Protein AF-A0A520HKI5-F1 (afdb_monomer_lite)

pLDDT: mean 87.63, std 11.88, range [47.97, 98.62]

Radius of gyration: 15.81 Å; chains: 1; bounding box: 39×39×45 Å

Sequence (163 aa):
MAEPRGIGDHGAIGNLETIALVDTKGSVDYLCWPCLDSPSVFAGLLDTDKGGEFSITPDMPGGRIVQMYLPDTNILLTRWMSDAASIDLVDLMPVDVDGGDVSSRLIRRLTCTRGEATLRIRCAPRFDYGRQGYAASAETRDGVSRGQFDHGAGLGLTLYADG

Secondary structure (DSSP, 8-state):
-PPPPPGGGEEEEE-SS-EEEEETTSEEEEEESSSTTSPEEEETTT-TTTS-EEEEEE--TT-EEEEEEPTTSS-EEEEEE-SS-EEEEEEE-PPP-S--------EEEEEEEES---EEEEEE--TTTTTS--EEEEEEETTEEEEEEE-TT-EEEEEE---

Structure (mmCIF, N/CA/C/O backbone):
data_AF-A0A520HKI5-F1
#
_entry.id   AF-A0A520HKI5-F1
#
loop_
_atom_site.group_PDB
_atom_site.id
_atom_site.type_symbol
_atom_site.label_atom_id
_atom_site.label_alt_id
_atom_site.label_comp_id
_atom_site.label_asym_id
_atom_site.label_entity_id
_atom_site.label_seq_id
_atom_site.pdbx_PDB_ins_code
_atom_site.Cartn_x
_atom_site.Cartn_y
_atom_site.Cartn_z
_atom_site.occupancy
_atom_site.B_iso_or_equiv
_atom_site.auth_seq_id
_atom_site.auth_comp_id
_atom_site.auth_asym_id
_atom_site.auth_atom_id
_atom_site.pdbx_PDB_model_num
ATOM 1 N N . MET A 1 1 ? 11.565 -9.148 15.456 1.00 47.97 1 MET A N 1
ATOM 2 C CA . MET A 1 1 ? 11.107 -9.648 14.145 1.00 47.97 1 MET A CA 1
ATOM 3 C C . MET A 1 1 ? 9.656 -9.260 13.991 1.00 47.97 1 MET A C 1
ATOM 5 O O . MET A 1 1 ? 8.913 -9.427 14.952 1.00 47.97 1 MET A O 1
ATOM 9 N N . ALA A 1 2 ? 9.281 -8.694 12.847 1.00 60.00 2 ALA A N 1
ATOM 10 C CA . ALA A 1 2 ? 7.874 -8.519 12.513 1.00 60.00 2 ALA A CA 1
ATOM 11 C C . ALA A 1 2 ? 7.232 -9.899 12.289 1.00 60.00 2 ALA A C 1
ATOM 13 O O . ALA A 1 2 ? 7.898 -10.822 11.820 1.00 60.00 2 ALA A O 1
ATOM 14 N N . GLU A 1 3 ? 5.976 -10.065 12.697 1.00 67.19 3 GLU A N 1
ATOM 15 C CA . GLU A 1 3 ? 5.267 -11.329 12.500 1.00 67.19 3 GLU A CA 1
ATOM 16 C C . GLU A 1 3 ? 4.913 -11.520 11.017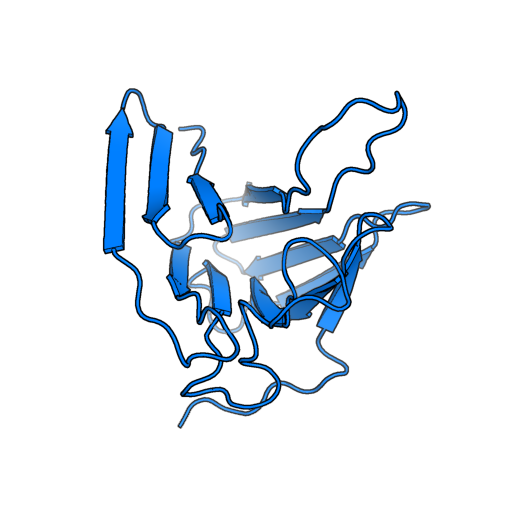 1.00 67.19 3 GLU A C 1
ATOM 18 O O . GLU A 1 3 ? 4.463 -10.558 10.383 1.00 67.19 3 GLU A O 1
ATOM 23 N N . PRO A 1 4 ? 5.085 -12.737 10.465 1.00 67.69 4 PRO A N 1
ATOM 24 C CA . PRO A 1 4 ? 4.687 -13.028 9.097 1.00 67.69 4 PRO A CA 1
ATOM 25 C C . PRO A 1 4 ? 3.174 -12.857 8.938 1.00 67.69 4 PRO A C 1
ATOM 27 O O . PRO A 1 4 ? 2.392 -13.360 9.746 1.00 67.69 4 PRO A O 1
ATOM 30 N N . ARG A 1 5 ? 2.767 -12.148 7.885 1.00 82.06 5 ARG A N 1
ATOM 31 C CA . ARG A 1 5 ? 1.361 -11.926 7.532 1.00 82.06 5 ARG A CA 1
ATOM 32 C C . ARG A 1 5 ? 0.852 -13.125 6.738 1.00 82.06 5 ARG A C 1
ATOM 34 O O . ARG A 1 5 ? 1.512 -13.570 5.799 1.00 82.06 5 ARG A O 1
ATOM 41 N N . GLY A 1 6 ? -0.301 -13.672 7.114 1.00 88.12 6 GLY A N 1
ATOM 42 C CA . GLY A 1 6 ? -0.889 -14.788 6.385 1.00 88.12 6 GLY A CA 1
ATOM 43 C C . GLY A 1 6 ? -1.367 -14.329 5.012 1.00 88.12 6 GLY A C 1
ATOM 44 O O . GLY A 1 6 ? -1.970 -13.268 4.886 1.00 88.12 6 GLY A O 1
ATOM 45 N N . ILE A 1 7 ? -1.169 -15.137 3.968 1.00 91.88 7 ILE A N 1
ATOM 46 C CA . ILE A 1 7 ? -1.681 -14.793 2.629 1.00 91.88 7 ILE A CA 1
ATOM 47 C C . ILE A 1 7 ? -3.207 -14.586 2.623 1.00 91.88 7 ILE A C 1
ATOM 49 O O . ILE A 1 7 ? -3.713 -13.767 1.867 1.00 91.88 7 ILE A O 1
ATOM 53 N N . GLY A 1 8 ? -3.934 -15.269 3.516 1.00 93.19 8 GLY A N 1
ATOM 54 C CA . GLY A 1 8 ? -5.381 -15.108 3.688 1.00 93.19 8 GLY A CA 1
ATOM 55 C C . GLY A 1 8 ? -5.819 -13.754 4.256 1.00 93.19 8 GLY A C 1
ATOM 56 O O . GLY A 1 8 ? -7.003 -13.443 4.194 1.00 93.19 8 GLY A O 1
ATOM 57 N N . ASP A 1 9 ? -4.885 -12.947 4.764 1.00 93.50 9 ASP A N 1
ATOM 58 C CA . ASP A 1 9 ? -5.148 -11.599 5.278 1.00 93.50 9 ASP A CA 1
ATOM 59 C C . ASP A 1 9 ? -5.007 -10.512 4.198 1.00 93.50 9 ASP A C 1
ATOM 61 O O . ASP A 1 9 ? -4.970 -9.329 4.539 1.00 93.50 9 ASP A O 1
ATOM 65 N N . HIS A 1 10 ? -4.870 -10.891 2.921 1.00 97.38 10 HIS A N 1
ATOM 66 C CA . HIS A 1 10 ? -4.633 -9.956 1.824 1.00 97.38 10 HIS A CA 1
ATOM 67 C C . HIS A 1 10 ? -5.809 -9.890 0.851 1.00 97.38 10 HIS A C 1
ATOM 69 O O . HIS A 1 10 ? -6.323 -10.912 0.392 1.00 97.38 10 HIS A O 1
ATOM 75 N N . GLY A 1 11 ? -6.157 -8.670 0.453 1.00 97.81 11 GLY A N 1
ATOM 76 C CA . GLY A 1 11 ? -6.915 -8.399 -0.760 1.00 97.81 11 GLY A CA 1
ATOM 77 C C . GLY A 1 11 ? -5.970 -8.131 -1.931 1.00 97.81 11 GLY A C 1
ATOM 78 O O . GLY A 1 11 ? -4.938 -7.485 -1.775 1.00 97.81 11 GLY A O 1
ATOM 79 N N . ALA A 1 12 ? -6.328 -8.611 -3.116 1.00 97.62 12 ALA A N 1
ATOM 80 C CA . ALA A 1 12 ? -5.638 -8.315 -4.365 1.00 97.62 12 ALA A CA 1
ATOM 81 C C . ALA A 1 12 ? -6.350 -7.209 -5.166 1.00 97.62 12 ALA A C 1
ATOM 83 O O . ALA A 1 12 ? -7.560 -7.291 -5.411 1.00 97.62 12 ALA A O 1
ATOM 84 N N . ILE A 1 13 ? -5.599 -6.206 -5.615 1.00 97.38 13 ILE A N 1
ATOM 85 C CA . ILE A 1 13 ? -6.079 -5.148 -6.517 1.00 97.38 13 ILE A CA 1
ATOM 86 C C . ILE A 1 13 ? -5.176 -5.053 -7.747 1.00 97.38 13 ILE A C 1
ATOM 88 O O . ILE A 1 13 ? -3.975 -5.277 -7.633 1.00 97.38 13 ILE A O 1
ATOM 92 N N . GLY A 1 14 ? -5.727 -4.727 -8.912 1.00 94.44 14 GLY A N 1
ATOM 93 C CA . GLY A 1 14 ? -4.981 -4.673 -10.168 1.00 94.44 14 GLY A CA 1
ATOM 94 C C . GLY A 1 14 ? -5.666 -3.827 -11.235 1.00 94.44 14 GLY A C 1
ATOM 95 O O . GLY A 1 14 ? -6.860 -3.552 -11.156 1.00 94.44 14 GLY A O 1
ATOM 96 N N . ASN A 1 15 ? -4.904 -3.430 -12.251 1.00 91.69 15 ASN A N 1
A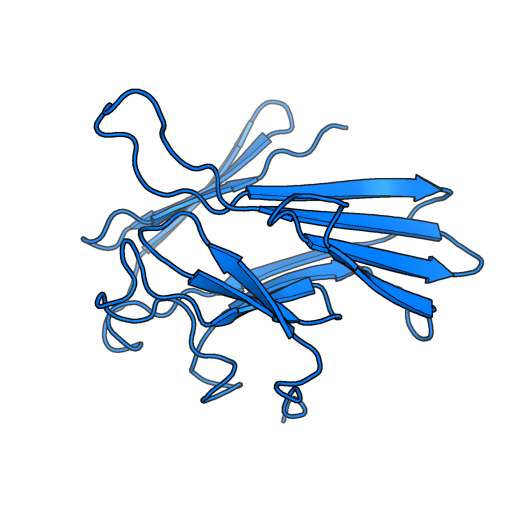TOM 97 C CA . ASN A 1 15 ? -5.368 -2.608 -13.377 1.00 91.69 15 ASN A CA 1
ATOM 98 C C . ASN A 1 15 ? -5.139 -3.266 -14.744 1.00 91.69 15 ASN A C 1
ATOM 100 O O . ASN A 1 15 ? -4.980 -2.569 -15.739 1.00 91.69 15 ASN A O 1
ATOM 104 N N . LEU A 1 16 ? -5.107 -4.600 -14.791 1.00 90.56 16 LEU A N 1
ATOM 105 C CA . LEU A 1 16 ? -4.768 -5.412 -15.973 1.00 90.56 16 LEU A CA 1
ATOM 106 C C . LEU A 1 16 ? -3.285 -5.377 -16.384 1.00 90.56 16 LEU A C 1
ATOM 108 O O . LEU A 1 16 ? -2.860 -6.267 -17.115 1.00 90.56 16 LEU A O 1
ATOM 112 N N . GLU A 1 17 ? -2.492 -4.428 -15.881 1.00 90.06 17 GLU A N 1
ATOM 113 C CA . GLU A 1 17 ? -1.042 -4.366 -16.116 1.00 90.06 17 GLU A CA 1
ATOM 114 C C . GLU A 1 17 ? -0.246 -4.972 -14.958 1.00 90.06 17 GLU A C 1
ATOM 116 O O . GLU A 1 17 ? 0.707 -5.719 -15.181 1.00 90.06 17 GLU A O 1
ATOM 121 N N . THR A 1 18 ? -0.642 -4.678 -13.716 1.00 92.56 18 THR A N 1
ATOM 122 C CA . THR A 1 18 ? -0.005 -5.192 -12.497 1.00 92.56 18 THR A CA 1
ATOM 123 C C . THR A 1 18 ? -1.023 -5.551 -11.410 1.00 92.56 18 THR A C 1
ATOM 125 O O . THR A 1 18 ? -2.234 -5.374 -11.574 1.00 92.56 18 THR A O 1
ATOM 128 N N . ILE A 1 19 ? -0.520 -6.093 -10.297 1.00 95.25 19 ILE A N 1
ATOM 129 C CA . ILE A 1 19 ? -1.282 -6.485 -9.115 1.00 95.25 19 ILE A CA 1
ATOM 130 C C . ILE A 1 19 ? -0.543 -6.071 -7.835 1.00 95.25 19 ILE A C 1
ATOM 132 O O . ILE A 1 19 ? 0.666 -6.274 -7.702 1.00 95.25 19 ILE A O 1
ATOM 136 N N . ALA A 1 20 ? -1.280 -5.515 -6.879 1.00 96.75 20 ALA A N 1
ATOM 137 C CA . ALA A 1 20 ? -0.835 -5.303 -5.508 1.00 96.75 20 ALA A CA 1
ATOM 138 C C . ALA A 1 20 ? -1.583 -6.240 -4.558 1.00 96.75 20 ALA A C 1
ATOM 140 O O . ALA A 1 20 ? -2.785 -6.467 -4.718 1.00 96.75 20 ALA A O 1
ATOM 141 N N . LEU A 1 21 ? -0.882 -6.723 -3.533 1.00 97.56 21 LEU A N 1
ATOM 142 C CA . LEU A 1 21 ? -1.500 -7.369 -2.376 1.00 97.56 21 LEU A CA 1
ATOM 143 C C . LEU A 1 21 ? -1.532 -6.389 -1.210 1.00 97.56 21 LEU A C 1
ATOM 145 O O . LEU A 1 21 ? -0.523 -5.750 -0.917 1.00 97.56 21 LEU A O 1
ATOM 149 N N . VAL A 1 22 ? -2.694 -6.275 -0.570 1.00 98.06 22 VAL A N 1
ATOM 150 C CA . VAL A 1 22 ? -2.961 -5.336 0.519 1.00 98.06 22 VAL A CA 1
ATOM 151 C C . VAL A 1 22 ? -3.429 -6.095 1.752 1.00 98.06 22 VAL A C 1
ATOM 153 O O . VAL A 1 22 ? -4.507 -6.692 1.740 1.00 98.06 22 VAL A O 1
ATOM 156 N N . ASP A 1 23 ? -2.648 -6.051 2.825 1.00 96.44 23 ASP A N 1
ATOM 157 C CA . ASP A 1 23 ? -2.993 -6.707 4.082 1.00 96.44 23 ASP A CA 1
ATOM 158 C C . ASP A 1 23 ? -4.095 -5.958 4.863 1.00 96.44 23 ASP A C 1
ATOM 160 O O . ASP A 1 23 ? -4.368 -4.769 4.663 1.00 96.44 23 ASP A O 1
ATOM 164 N N . THR A 1 24 ? -4.716 -6.642 5.823 1.00 95.44 24 THR A N 1
ATOM 165 C CA . THR A 1 24 ? -5.719 -6.053 6.734 1.00 95.44 24 THR A CA 1
ATOM 166 C C . THR A 1 24 ? -5.177 -4.954 7.666 1.00 95.44 24 THR A C 1
ATOM 168 O O . THR A 1 24 ? -5.955 -4.248 8.311 1.00 95.44 24 THR A O 1
ATOM 171 N N . LYS A 1 25 ? -3.854 -4.772 7.761 1.00 94.19 25 LYS A N 1
ATOM 172 C CA . LYS A 1 25 ? -3.201 -3.699 8.536 1.00 94.19 25 LYS A CA 1
ATOM 173 C C . LYS A 1 25 ? -2.896 -2.463 7.678 1.00 94.19 25 LYS A C 1
ATOM 175 O O . LYS A 1 25 ? -2.342 -1.489 8.197 1.00 94.19 25 LYS A O 1
ATOM 180 N N . GLY A 1 26 ? -3.307 -2.467 6.408 1.00 95.31 26 GLY A N 1
ATOM 181 C CA . GLY A 1 26 ? -3.164 -1.348 5.485 1.00 95.31 26 GLY A CA 1
ATOM 182 C C . GLY A 1 26 ? -1.788 -1.287 4.827 1.00 95.31 26 GLY A C 1
ATOM 183 O O . GLY A 1 26 ? -1.335 -0.201 4.456 1.00 95.31 26 GLY A O 1
ATOM 184 N N . SER A 1 27 ? -1.096 -2.415 4.682 1.00 96.38 27 SER A N 1
ATOM 185 C CA . SER A 1 27 ? 0.187 -2.520 3.989 1.00 96.38 27 SER A CA 1
ATOM 186 C C . SER A 1 27 ? 0.037 -3.119 2.601 1.00 96.38 27 SER A C 1
ATOM 188 O O . SER A 1 27 ? -0.570 -4.168 2.437 1.00 96.38 27 SER A O 1
ATOM 190 N N . VAL A 1 28 ? 0.635 -2.461 1.612 1.00 97.06 28 VAL A N 1
ATOM 191 C CA . VAL A 1 28 ? 0.944 -3.047 0.311 1.00 97.06 28 VAL A CA 1
ATOM 192 C C . VAL A 1 28 ? 2.358 -3.601 0.404 1.00 97.06 28 VAL A C 1
ATOM 194 O O . VAL A 1 28 ? 3.327 -2.837 0.367 1.00 97.06 28 VAL A O 1
ATOM 197 N N . ASP A 1 29 ? 2.489 -4.913 0.561 1.00 95.69 29 ASP A N 1
ATOM 198 C CA . ASP A 1 29 ? 3.778 -5.584 0.763 1.00 95.69 29 ASP A CA 1
ATOM 199 C C . ASP A 1 29 ? 4.162 -6.537 -0.374 1.00 95.69 29 ASP A C 1
ATOM 201 O O . ASP A 1 29 ? 5.225 -7.158 -0.336 1.00 95.69 29 ASP A O 1
ATOM 205 N N . TYR A 1 30 ? 3.364 -6.579 -1.437 1.00 96.06 30 TYR A N 1
ATOM 206 C CA . TYR A 1 30 ? 3.740 -7.190 -2.702 1.00 96.06 30 TYR A CA 1
ATOM 207 C C . TYR A 1 30 ? 3.248 -6.337 -3.869 1.00 96.06 30 TYR A C 1
ATOM 209 O O . TYR A 1 30 ? 2.060 -6.022 -3.949 1.00 96.06 30 TYR A O 1
ATOM 217 N N . LEU A 1 31 ? 4.171 -5.953 -4.753 1.00 95.06 31 LEU A N 1
ATOM 218 C CA . LEU A 1 31 ? 3.887 -5.209 -5.980 1.00 95.06 31 LEU A CA 1
ATOM 219 C C . LEU A 1 31 ? 5.074 -5.304 -6.944 1.00 95.06 31 LEU A C 1
ATOM 221 O O . LEU A 1 31 ? 6.201 -4.945 -6.582 1.00 95.06 31 LEU A O 1
ATOM 225 N N . CYS A 1 32 ? 4.799 -5.704 -8.182 1.00 92.56 32 CYS A N 1
ATOM 226 C CA . CYS A 1 32 ? 5.694 -5.523 -9.327 1.00 92.56 32 CYS A CA 1
ATOM 227 C C . CYS A 1 32 ? 5.340 -4.228 -10.062 1.00 92.56 32 CYS A C 1
ATOM 229 O O . CYS A 1 32 ? 4.172 -3.837 -10.101 1.00 92.56 32 CYS A O 1
ATOM 231 N N . TRP A 1 33 ? 6.334 -3.530 -10.611 1.00 89.50 33 TRP A N 1
ATOM 232 C CA . TRP A 1 33 ? 6.085 -2.222 -11.221 1.00 89.50 33 TRP A CA 1
ATOM 233 C C . TRP A 1 33 ? 6.958 -1.942 -12.449 1.00 89.50 33 TRP A C 1
ATOM 235 O O . TRP A 1 33 ? 8.174 -2.121 -12.349 1.00 89.50 33 TRP A O 1
ATOM 245 N N . PRO A 1 34 ? 6.385 -1.426 -13.559 1.00 85.25 34 PRO A N 1
ATOM 246 C CA . PRO A 1 34 ? 4.977 -1.029 -13.730 1.00 85.25 34 PRO A CA 1
ATOM 247 C C . PRO A 1 34 ? 4.017 -2.174 -14.086 1.00 85.25 34 PRO A C 1
ATOM 249 O O . PRO A 1 34 ? 2.822 -2.026 -13.869 1.00 85.25 34 PRO A O 1
ATOM 252 N N . CYS A 1 35 ? 4.517 -3.306 -14.583 1.00 88.12 35 CYS A N 1
ATOM 253 C CA . CYS A 1 35 ? 3.704 -4.456 -14.993 1.00 88.12 35 CYS A CA 1
ATOM 254 C C . CYS A 1 35 ? 4.006 -5.715 -14.164 1.00 88.12 35 CYS A C 1
ATOM 256 O O . CYS A 1 35 ? 4.979 -5.767 -13.409 1.00 88.12 35 CYS A O 1
ATOM 258 N N . LEU A 1 36 ? 3.157 -6.736 -14.282 1.00 87.69 36 LEU A N 1
ATOM 259 C CA . LEU A 1 36 ? 3.200 -7.949 -13.458 1.00 87.69 36 LEU A CA 1
ATOM 260 C C . LEU A 1 36 ? 4.529 -8.720 -13.558 1.00 87.69 36 LEU A C 1
ATOM 262 O O . LEU A 1 36 ? 4.976 -9.305 -12.574 1.00 87.69 36 LEU A O 1
ATOM 266 N N . ASP A 1 37 ? 5.154 -8.723 -14.734 1.00 89.31 37 ASP A N 1
ATOM 267 C CA . ASP A 1 37 ? 6.436 -9.378 -15.020 1.00 89.31 37 ASP A CA 1
ATOM 268 C C . ASP A 1 37 ? 7.660 -8.480 -14.752 1.00 89.31 37 ASP A C 1
ATOM 270 O O . ASP A 1 37 ? 8.803 -8.921 -14.900 1.00 89.31 37 ASP A O 1
ATOM 274 N N . SER A 1 38 ? 7.443 -7.234 -14.320 1.00 90.25 38 SER A N 1
ATOM 275 C CA . SER A 1 38 ? 8.522 -6.344 -13.894 1.00 90.25 38 SER A CA 1
ATOM 276 C C . SER A 1 38 ? 9.140 -6.783 -12.563 1.00 90.25 38 SER A C 1
ATOM 278 O O . SER A 1 38 ? 8.505 -7.482 -11.770 1.00 90.25 38 SER A O 1
ATOM 280 N N . PRO A 1 39 ? 10.364 -6.321 -12.249 1.00 91.00 39 PRO A N 1
ATOM 281 C CA . PRO A 1 39 ? 10.921 -6.479 -10.915 1.00 91.00 39 PRO A CA 1
ATOM 282 C C . PRO A 1 39 ? 10.003 -5.949 -9.808 1.00 91.00 39 PRO A C 1
ATOM 284 O O . PRO A 1 39 ? 9.336 -4.922 -9.959 1.00 91.00 39 PRO A O 1
ATOM 287 N N . SER A 1 40 ? 10.017 -6.628 -8.659 1.00 92.00 40 SER A N 1
ATOM 288 C CA . SER A 1 40 ? 9.262 -6.189 -7.485 1.00 92.00 40 SER A CA 1
ATOM 289 C C . SER A 1 40 ? 9.783 -4.846 -6.976 1.00 92.00 40 SER A C 1
ATOM 291 O O . SER A 1 40 ? 10.999 -4.670 -6.856 1.00 92.00 40 SER A O 1
ATOM 293 N N . VAL A 1 41 ? 8.870 -3.951 -6.598 1.00 92.88 41 VAL A N 1
ATOM 294 C CA . VAL A 1 41 ? 9.162 -2.762 -5.779 1.00 92.88 41 VAL A CA 1
ATOM 295 C C . VAL A 1 41 ? 8.797 -2.979 -4.313 1.00 92.88 41 VAL A C 1
ATOM 297 O O . VAL A 1 41 ? 9.392 -2.339 -3.447 1.00 92.88 41 VAL A O 1
ATOM 300 N N . PHE A 1 42 ? 7.878 -3.909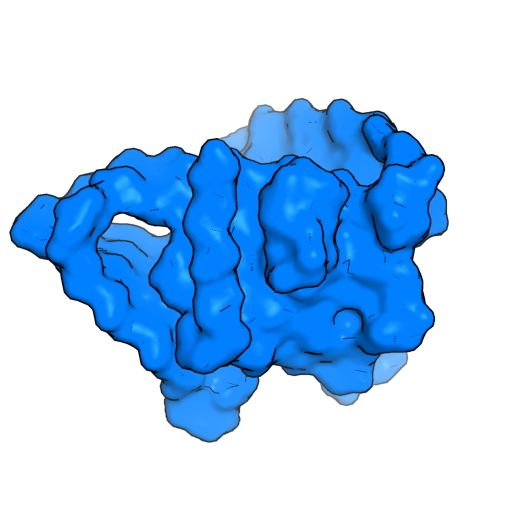 -4.036 1.00 94.88 42 PHE A N 1
ATOM 301 C CA . PHE A 1 42 ? 7.574 -4.424 -2.701 1.00 94.88 42 PHE A CA 1
ATOM 302 C C . PHE A 1 42 ? 7.526 -5.955 -2.738 1.00 94.88 42 PHE A C 1
ATOM 304 O O . PHE A 1 42 ? 6.961 -6.543 -3.660 1.00 94.88 42 PHE A O 1
ATOM 311 N N . ALA A 1 43 ? 8.129 -6.586 -1.737 1.00 95.56 43 ALA A N 1
ATOM 312 C CA . ALA A 1 43 ? 8.212 -8.034 -1.558 1.00 95.56 43 ALA A CA 1
ATOM 313 C C . ALA A 1 43 ? 8.228 -8.427 -0.064 1.00 95.56 43 ALA A C 1
ATOM 315 O O . ALA A 1 43 ? 8.786 -9.460 0.308 1.00 95.56 43 ALA A O 1
ATOM 316 N N . GLY A 1 44 ? 7.657 -7.587 0.805 1.00 94.62 44 GLY A N 1
ATOM 317 C CA . GLY A 1 44 ? 7.528 -7.812 2.247 1.00 94.62 44 GLY A CA 1
ATOM 318 C C . GLY A 1 44 ? 6.766 -9.089 2.615 1.00 94.62 44 GLY A C 1
ATOM 319 O O . GLY A 1 44 ? 7.062 -9.690 3.649 1.00 94.62 44 GLY A O 1
ATOM 320 N N . LEU A 1 45 ? 5.867 -9.553 1.735 1.00 93.69 45 LEU A N 1
ATOM 321 C CA . LEU A 1 45 ? 5.218 -10.864 1.852 1.00 93.69 45 LEU A CA 1
ATOM 322 C C . LEU A 1 45 ? 6.233 -12.024 1.848 1.00 93.69 45 LEU A C 1
ATOM 324 O O . LEU A 1 45 ? 6.038 -13.024 2.535 1.00 93.69 45 LEU A O 1
ATOM 328 N N . LEU A 1 46 ? 7.311 -11.902 1.065 1.00 93.00 46 LEU A N 1
ATOM 329 C CA . LEU A 1 46 ? 8.348 -12.931 0.927 1.00 93.00 46 LEU A CA 1
ATOM 330 C C . LEU A 1 46 ? 9.477 -12.760 1.951 1.00 93.00 46 LEU A C 1
ATOM 332 O O . LEU A 1 46 ? 10.038 -13.745 2.424 1.00 93.00 46 LEU A O 1
ATOM 336 N N . ASP A 1 47 ? 9.819 -11.514 2.279 1.00 92.00 47 ASP A N 1
ATOM 337 C CA . ASP A 1 47 ? 10.827 -11.165 3.280 1.00 92.00 47 ASP A CA 1
ATOM 338 C C . ASP A 1 47 ? 10.413 -9.862 3.971 1.00 92.00 47 ASP A C 1
ATOM 340 O O . ASP A 1 47 ? 10.567 -8.768 3.425 1.00 92.00 47 ASP A O 1
ATOM 344 N N . THR A 1 48 ? 9.892 -9.970 5.191 1.00 89.81 48 THR A N 1
ATOM 345 C CA . THR A 1 48 ? 9.336 -8.832 5.936 1.00 89.81 48 THR A CA 1
ATOM 346 C C . THR A 1 48 ? 10.389 -7.783 6.312 1.00 89.81 48 THR A C 1
ATOM 348 O O . THR A 1 48 ? 10.055 -6.610 6.489 1.00 89.81 48 THR A O 1
ATOM 351 N N . ASP A 1 49 ? 11.665 -8.165 6.397 1.00 89.19 49 ASP A N 1
ATOM 352 C CA . ASP A 1 49 ? 12.744 -7.254 6.780 1.00 89.19 49 ASP A CA 1
ATOM 353 C C . ASP A 1 49 ? 13.332 -6.532 5.555 1.00 89.19 49 ASP A C 1
ATOM 355 O O . ASP A 1 49 ? 13.655 -5.339 5.617 1.00 89.19 49 ASP A O 1
ATOM 359 N N . LYS A 1 50 ? 13.468 -7.233 4.422 1.00 91.19 50 LYS A N 1
ATOM 360 C CA . LYS A 1 50 ? 14.168 -6.718 3.230 1.00 91.19 50 LYS A CA 1
ATOM 361 C C . LYS A 1 50 ? 13.260 -6.334 2.078 1.00 91.19 50 LYS A C 1
ATOM 363 O O . LYS A 1 50 ? 13.671 -5.502 1.273 1.00 91.19 50 LYS A O 1
ATOM 368 N N . GLY A 1 51 ? 12.066 -6.909 1.998 1.00 92.81 51 GLY A N 1
ATOM 369 C CA . GLY A 1 51 ? 11.179 -6.822 0.842 1.00 92.81 51 GLY A CA 1
ATOM 370 C C . GLY A 1 51 ? 10.535 -5.454 0.634 1.00 92.81 51 GLY A C 1
ATOM 371 O O . GLY A 1 51 ? 10.121 -5.138 -0.476 1.00 92.81 51 GLY A O 1
ATOM 372 N N . GLY A 1 52 ? 10.508 -4.604 1.660 1.00 93.88 52 GLY A N 1
ATOM 373 C CA . GLY A 1 52 ? 9.879 -3.289 1.558 1.00 93.88 52 GLY A CA 1
ATOM 374 C C . GLY A 1 52 ? 8.354 -3.366 1.510 1.00 93.88 52 GLY A C 1
ATOM 375 O O . GLY A 1 52 ? 7.764 -4.432 1.362 1.00 93.88 52 GLY A O 1
ATOM 376 N N . GLU A 1 53 ? 7.716 -2.216 1.686 1.00 95.44 53 GLU A N 1
ATOM 377 C CA . GLU A 1 53 ? 6.257 -2.088 1.689 1.00 95.44 53 GLU A CA 1
ATOM 378 C C . GLU A 1 53 ? 5.848 -0.617 1.566 1.00 95.44 53 GLU A C 1
ATOM 380 O O . GLU A 1 53 ? 6.651 0.298 1.808 1.00 95.44 53 GLU A O 1
ATOM 385 N N . PHE A 1 54 ? 4.571 -0.400 1.272 1.00 94.94 54 PHE A N 1
ATOM 386 C CA . PHE A 1 54 ? 3.889 0.864 1.497 1.00 94.94 54 PHE A CA 1
ATOM 387 C C . PHE A 1 54 ? 2.733 0.653 2.478 1.00 94.94 54 PHE A C 1
ATOM 389 O O . PHE A 1 54 ? 1.725 0.049 2.127 1.00 94.94 54 PHE A O 1
ATOM 396 N N . SER A 1 55 ? 2.841 1.175 3.698 1.00 95.31 55 SER A N 1
ATOM 397 C CA . SER A 1 55 ? 1.824 1.051 4.745 1.00 95.31 55 SER A CA 1
ATOM 398 C C . SER A 1 55 ? 1.192 2.389 5.125 1.00 95.31 55 SER A C 1
ATOM 400 O O . SER A 1 55 ? 1.865 3.419 5.222 1.00 95.31 55 SER A O 1
ATOM 402 N N . ILE A 1 56 ? -0.125 2.348 5.332 1.00 95.06 56 ILE A N 1
ATOM 403 C CA . ILE A 1 56 ? -0.937 3.397 5.948 1.00 95.06 56 ILE A CA 1
ATOM 404 C C . ILE A 1 56 ? -1.727 2.711 7.060 1.00 95.06 56 ILE A C 1
ATOM 406 O O . ILE A 1 56 ? -2.681 1.985 6.792 1.00 95.06 56 ILE A O 1
ATOM 410 N N . THR A 1 57 ? -1.308 2.915 8.305 1.00 94.19 57 THR A N 1
ATOM 411 C CA . THR A 1 57 ? -1.848 2.176 9.451 1.00 94.19 57 THR A CA 1
ATOM 412 C C . THR A 1 57 ? -2.290 3.145 10.543 1.00 94.19 57 THR A C 1
ATOM 414 O O . THR A 1 57 ? -1.484 3.981 10.968 1.00 94.19 57 THR A O 1
ATOM 417 N N . PRO A 1 58 ? -3.536 3.051 11.033 1.00 94.88 58 PRO A N 1
ATOM 418 C CA . PRO A 1 58 ? -3.968 3.840 12.174 1.00 94.88 58 PRO A CA 1
ATOM 419 C C . PRO A 1 58 ? -3.447 3.278 13.498 1.00 94.88 58 PRO A C 1
ATOM 421 O O . PRO A 1 58 ? -3.353 2.064 13.688 1.00 94.88 58 PRO A O 1
ATOM 424 N N . ASP A 1 59 ? -3.149 4.167 14.442 1.00 93.88 59 ASP A N 1
ATOM 425 C CA . ASP A 1 59 ? -2.805 3.809 15.818 1.00 93.88 59 ASP A CA 1
ATOM 426 C C . ASP A 1 59 ? -4.077 3.489 16.618 1.00 93.88 59 ASP A C 1
ATOM 428 O O . ASP A 1 59 ? -4.596 4.295 17.389 1.00 93.88 59 ASP A O 1
ATOM 432 N N . MET A 1 60 ? -4.646 2.314 16.341 1.00 92.25 60 MET A N 1
ATOM 433 C CA . MET A 1 60 ? -5.898 1.831 16.929 1.00 92.25 60 MET A CA 1
ATOM 434 C C . MET A 1 60 ? -5.738 0.387 17.433 1.00 92.25 60 MET A C 1
ATOM 436 O O . MET A 1 60 ? -6.290 -0.547 16.838 1.00 92.25 60 MET A O 1
ATOM 440 N N . PRO A 1 61 ? -4.969 0.163 18.515 1.00 87.19 61 PRO A N 1
ATOM 441 C CA . PRO A 1 61 ? -4.739 -1.176 19.045 1.00 87.19 61 PRO A CA 1
ATOM 442 C C . PRO A 1 61 ? -6.055 -1.826 19.489 1.00 87.19 61 PRO A C 1
ATOM 444 O O . PRO A 1 61 ? -6.881 -1.203 20.152 1.00 87.19 61 PRO A O 1
ATOM 447 N N . GLY A 1 62 ? -6.254 -3.091 19.111 1.00 84.88 62 GLY A N 1
ATOM 448 C CA . GLY A 1 62 ? -7.464 -3.849 19.450 1.00 84.88 62 GLY A CA 1
ATOM 449 C C . GLY A 1 62 ? -8.734 -3.406 18.713 1.00 84.88 62 GLY A C 1
ATOM 450 O O . GLY A 1 62 ? -9.809 -3.926 19.008 1.00 84.88 62 GLY A O 1
ATOM 451 N N . GLY A 1 63 ? -8.634 -2.474 17.758 1.00 90.06 63 GLY A N 1
ATOM 452 C CA . GLY A 1 63 ? -9.755 -2.087 16.909 1.00 90.06 63 GLY A CA 1
ATOM 453 C C . GLY A 1 63 ? -10.255 -3.253 16.054 1.00 90.06 63 GLY A C 1
ATOM 454 O O . GLY A 1 63 ? -9.477 -4.085 15.583 1.00 90.06 63 GLY A O 1
ATOM 455 N N . ARG A 1 64 ? -11.569 -3.307 15.824 1.00 96.31 64 ARG A N 1
ATOM 456 C CA . ARG A 1 64 ? -12.165 -4.263 14.889 1.00 96.31 64 ARG A CA 1
ATOM 457 C C . ARG A 1 64 ? -11.754 -3.893 13.469 1.00 96.31 64 ARG A C 1
ATOM 459 O O . ARG A 1 64 ? -11.932 -2.747 13.061 1.00 96.31 64 ARG A O 1
ATOM 466 N N . ILE A 1 65 ? -11.288 -4.884 12.715 1.00 96.94 65 ILE A N 1
ATOM 467 C CA . ILE A 1 65 ? -10.905 -4.736 11.311 1.00 96.94 65 ILE A CA 1
ATOM 468 C C . ILE A 1 65 ? -11.933 -5.445 10.434 1.00 96.94 65 ILE A C 1
ATOM 470 O O . ILE A 1 65 ? -12.350 -6.564 10.735 1.00 96.94 65 ILE A O 1
ATOM 474 N N . VAL A 1 66 ? -12.357 -4.786 9.361 1.00 97.00 66 VAL A N 1
ATOM 475 C CA . VAL A 1 66 ? -13.163 -5.386 8.294 1.00 97.00 66 VAL A CA 1
ATOM 476 C C . VAL A 1 66 ? -12.507 -5.039 6.971 1.00 97.00 66 VAL A C 1
ATOM 478 O O . VAL A 1 66 ? -12.310 -3.865 6.682 1.00 97.00 66 VAL A O 1
ATOM 481 N N . GLN A 1 67 ? -12.196 -6.051 6.169 1.00 97.81 67 GLN A N 1
ATOM 482 C CA . GLN A 1 67 ? -11.724 -5.869 4.804 1.00 97.81 67 GLN A CA 1
ATOM 483 C C . GLN A 1 67 ? -12.731 -6.502 3.845 1.00 97.81 67 GLN A C 1
ATOM 485 O O . GLN A 1 67 ? -13.184 -7.625 4.068 1.00 97.81 67 GLN A O 1
ATOM 490 N N . MET A 1 68 ? -13.123 -5.765 2.811 1.00 98.06 68 MET A N 1
ATOM 491 C CA . MET A 1 68 ? -14.060 -6.242 1.798 1.00 98.06 68 MET A CA 1
ATOM 492 C C . MET A 1 68 ? -13.858 -5.511 0.477 1.00 98.06 68 MET A C 1
ATOM 494 O O . MET A 1 68 ? -13.442 -4.354 0.453 1.00 98.06 68 MET A O 1
ATOM 498 N N . TYR A 1 69 ? -14.210 -6.168 -0.621 1.00 98.44 69 TYR A N 1
ATOM 499 C CA . TYR A 1 69 ? -14.355 -5.490 -1.902 1.00 98.44 69 TYR A CA 1
ATOM 500 C C . TYR A 1 69 ? -15.677 -4.737 -1.950 1.00 98.44 69 TYR A C 1
ATOM 502 O O . TYR A 1 69 ? -16.701 -5.232 -1.466 1.00 98.44 69 TYR A O 1
ATOM 510 N N . LEU A 1 70 ? -15.669 -3.548 -2.550 1.00 97.75 70 LEU A N 1
ATOM 511 C CA . LEU A 1 70 ? -16.920 -2.875 -2.870 1.00 97.75 70 LEU A CA 1
ATOM 512 C C . LEU A 1 70 ? -17.656 -3.662 -3.970 1.00 97.75 70 LEU A C 1
ATOM 514 O O . LEU A 1 70 ? -16.998 -4.140 -4.901 1.00 97.75 70 LEU A O 1
ATOM 518 N N . PRO A 1 71 ? -18.995 -3.803 -3.878 1.00 97.62 71 PRO A N 1
ATOM 519 C CA . PRO A 1 71 ? -19.775 -4.610 -4.813 1.00 97.62 71 PRO A CA 1
ATOM 520 C C . PRO A 1 71 ? -19.475 -4.277 -6.273 1.00 97.62 71 PRO A C 1
ATOM 522 O O . PRO A 1 71 ? -19.389 -3.104 -6.625 1.00 97.62 71 PRO A O 1
ATOM 525 N N . ASP A 1 72 ? -19.320 -5.315 -7.094 1.00 95.62 72 ASP A N 1
ATOM 526 C CA . ASP A 1 72 ? -19.095 -5.216 -8.542 1.00 95.62 72 ASP A CA 1
ATOM 527 C C . ASP A 1 72 ? -17.845 -4.409 -8.954 1.00 95.62 72 ASP A C 1
ATOM 529 O O . ASP A 1 72 ? -17.762 -3.897 -10.070 1.00 95.62 72 ASP A O 1
ATOM 533 N N . THR A 1 73 ? -16.840 -4.306 -8.075 1.00 95.50 73 THR A N 1
ATOM 534 C CA . THR A 1 73 ? -15.579 -3.600 -8.358 1.00 95.50 73 THR A CA 1
ATOM 535 C C . THR A 1 73 ? -14.351 -4.358 -7.847 1.00 95.50 73 THR A C 1
ATOM 537 O O . THR A 1 73 ? -14.446 -5.210 -6.966 1.00 95.50 73 THR A O 1
ATOM 540 N N . ASN A 1 74 ? -13.163 -3.990 -8.342 1.00 95.88 74 ASN A N 1
ATOM 541 C CA . ASN A 1 74 ? -11.877 -4.373 -7.746 1.00 95.88 74 ASN A CA 1
ATOM 542 C C . ASN A 1 74 ? -11.342 -3.296 -6.773 1.00 95.88 74 ASN A C 1
ATOM 544 O O . ASN A 1 74 ? -10.139 -3.108 -6.627 1.00 95.88 74 ASN A O 1
ATOM 548 N N . ILE A 1 75 ? -12.243 -2.561 -6.115 1.00 97.94 75 ILE A N 1
ATOM 549 C CA . ILE A 1 75 ? -11.888 -1.573 -5.094 1.00 97.94 75 ILE A CA 1
ATOM 550 C C . ILE A 1 75 ? -11.921 -2.261 -3.732 1.00 97.94 75 ILE A C 1
ATOM 552 O O . ILE A 1 75 ? -12.953 -2.808 -3.338 1.00 97.94 75 ILE A O 1
ATOM 556 N N . LEU A 1 76 ? -10.806 -2.213 -3.009 1.00 98.62 76 LEU A N 1
ATOM 557 C CA . LEU A 1 76 ? -10.675 -2.812 -1.688 1.00 98.62 76 LEU A CA 1
ATOM 558 C C . LEU A 1 76 ? -10.908 -1.755 -0.607 1.00 98.62 76 LEU A C 1
ATOM 560 O O . LEU A 1 76 ? -10.279 -0.702 -0.619 1.00 98.62 76 LEU A O 1
ATOM 564 N N . LEU A 1 77 ? -11.797 -2.043 0.340 1.00 98.38 77 LEU A N 1
ATOM 565 C CA . LEU A 1 77 ? -12.016 -1.241 1.539 1.00 98.38 77 LEU A CA 1
ATOM 566 C C . LEU A 1 77 ? -11.493 -2.005 2.755 1.00 98.38 77 LEU A C 1
ATOM 568 O O . LEU A 1 77 ? -11.994 -3.083 3.072 1.00 98.38 77 LEU A O 1
ATOM 572 N N . THR A 1 78 ? -10.551 -1.402 3.473 1.00 98.19 78 THR A N 1
ATOM 573 C CA . THR A 1 78 ? -10.131 -1.823 4.811 1.00 98.19 78 THR A CA 1
ATOM 574 C C . THR A 1 78 ? -10.628 -0.799 5.825 1.00 98.19 78 THR A C 1
ATOM 576 O O . THR A 1 78 ? -10.293 0.379 5.740 1.00 98.19 78 THR A O 1
ATOM 579 N N . ARG A 1 79 ? -11.447 -1.232 6.785 1.00 97.94 79 ARG A N 1
ATOM 580 C CA . ARG A 1 79 ? -12.025 -0.389 7.835 1.00 97.94 79 ARG A CA 1
ATOM 581 C C . ARG A 1 79 ? -11.518 -0.802 9.211 1.00 97.94 79 ARG A C 1
ATOM 583 O O . ARG A 1 79 ? -11.696 -1.957 9.602 1.00 97.94 79 ARG A O 1
ATOM 590 N N . TRP A 1 80 ? -10.999 0.160 9.973 1.00 97.81 80 TRP A N 1
ATOM 591 C CA . TRP A 1 80 ? -10.679 0.013 11.399 1.00 97.81 80 TRP A CA 1
ATOM 592 C C . TRP A 1 80 ? -11.701 0.754 12.249 1.00 97.81 80 TRP A C 1
ATOM 594 O O . TRP A 1 80 ? -12.030 1.904 11.968 1.00 97.81 80 TRP A O 1
ATOM 604 N N . MET A 1 81 ? -12.195 0.108 13.304 1.00 97.56 81 MET A N 1
ATOM 605 C CA . MET A 1 81 ? -13.198 0.670 14.210 1.00 97.56 81 MET A CA 1
ATOM 606 C C . MET A 1 81 ? -12.791 0.458 15.665 1.00 97.56 81 MET A C 1
ATOM 608 O O . MET A 1 81 ? -12.484 -0.661 16.078 1.00 97.56 81 MET A O 1
ATOM 612 N N . SER A 1 82 ? -12.850 1.521 16.457 1.00 95.94 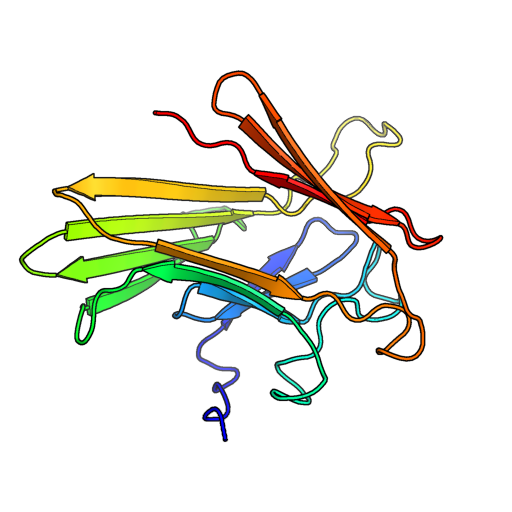82 SER A N 1
ATOM 613 C CA . SER A 1 82 ? -12.745 1.488 17.914 1.00 95.94 82 SER A CA 1
ATOM 614 C C . SER A 1 82 ? -13.762 2.444 18.536 1.00 95.94 82 SER A C 1
ATOM 616 O O . SER A 1 82 ? -14.465 3.187 17.841 1.00 95.94 82 SER A O 1
ATOM 618 N N . ASP A 1 83 ? -13.815 2.475 19.865 1.00 94.12 83 ASP A N 1
ATOM 619 C CA . ASP A 1 83 ? -14.642 3.446 20.580 1.00 94.12 83 ASP A CA 1
ATOM 620 C C . ASP A 1 83 ? -14.209 4.891 20.297 1.00 94.12 83 ASP A C 1
ATOM 622 O O . ASP A 1 83 ? -15.052 5.785 20.299 1.00 94.12 83 ASP A O 1
ATOM 626 N N . ALA A 1 84 ? -12.935 5.127 19.970 1.00 93.00 84 ALA A N 1
ATOM 627 C CA . ALA A 1 84 ? -12.400 6.459 19.694 1.00 93.00 84 ALA A CA 1
ATOM 628 C C . ALA A 1 84 ? -12.638 6.918 18.247 1.00 93.00 84 ALA A C 1
ATOM 630 O O . ALA A 1 84 ? -13.020 8.068 18.036 1.00 93.00 84 ALA A O 1
ATOM 631 N N . ALA A 1 85 ? -12.451 6.035 17.258 1.00 96.81 85 ALA A N 1
ATOM 632 C CA . ALA A 1 85 ? -12.480 6.423 15.848 1.00 96.81 85 ALA A CA 1
ATOM 633 C C . ALA A 1 85 ? -12.962 5.314 14.900 1.00 96.81 85 ALA A C 1
ATOM 635 O O . ALA A 1 85 ? -13.020 4.137 15.257 1.00 96.81 85 ALA A O 1
ATOM 636 N N . SER A 1 86 ? -13.309 5.699 13.672 1.00 97.06 86 SER A N 1
ATOM 637 C CA . SER A 1 86 ? -13.584 4.787 12.558 1.00 97.06 86 SER A CA 1
ATOM 638 C C . SER A 1 86 ? -12.911 5.311 11.296 1.00 97.06 86 SER A C 1
ATOM 640 O O . SER A 1 86 ? -13.144 6.456 10.907 1.00 97.06 86 SER A O 1
ATOM 642 N N . ILE A 1 87 ? -12.090 4.488 10.651 1.00 97.31 87 ILE A N 1
ATOM 643 C CA . ILE A 1 87 ? -11.243 4.895 9.526 1.00 97.31 87 ILE A CA 1
ATOM 644 C C . ILE A 1 87 ? -11.407 3.910 8.386 1.00 97.31 87 ILE A C 1
ATOM 646 O O . ILE A 1 87 ? -11.305 2.703 8.597 1.00 97.31 87 ILE A O 1
ATOM 650 N N . ASP A 1 88 ? -11.583 4.454 7.191 1.00 97.50 88 ASP A N 1
ATOM 651 C CA . ASP A 1 88 ? -11.615 3.722 5.935 1.00 97.50 88 ASP A CA 1
ATOM 652 C C . ASP A 1 88 ? -10.323 3.967 5.173 1.00 97.50 88 ASP A C 1
ATOM 654 O O . ASP A 1 88 ? -9.946 5.116 4.961 1.00 97.50 88 ASP A O 1
ATOM 658 N N . LEU A 1 89 ? -9.677 2.900 4.720 1.00 97.62 89 LEU A N 1
ATOM 659 C CA . LEU A 1 89 ? -8.666 2.934 3.677 1.00 97.62 89 LEU A CA 1
ATOM 660 C C . LEU A 1 89 ? -9.229 2.234 2.447 1.00 97.62 89 LEU A C 1
ATOM 662 O O . LEU A 1 89 ? -9.600 1.064 2.497 1.00 97.62 89 LEU A O 1
ATOM 666 N N . VAL A 1 90 ? -9.309 2.982 1.357 1.00 97.94 90 VAL A N 1
ATOM 667 C CA . VAL A 1 90 ? -9.726 2.491 0.052 1.00 97.94 90 VAL A CA 1
ATOM 668 C C . VAL A 1 90 ? -8.497 2.363 -0.832 1.00 97.94 90 VAL A C 1
ATOM 670 O O . VAL A 1 90 ? -7.840 3.366 -1.108 1.00 97.94 90 VAL A O 1
ATOM 673 N N . ASP A 1 91 ? -8.225 1.153 -1.303 1.00 97.81 91 ASP A N 1
ATOM 674 C CA . ASP A 1 91 ? -7.136 0.840 -2.220 1.00 97.81 91 ASP A CA 1
ATOM 675 C C . ASP A 1 91 ? -7.708 0.423 -3.581 1.00 97.81 91 ASP A C 1
ATOM 677 O O . ASP A 1 91 ? -8.605 -0.421 -3.667 1.00 97.81 91 ASP A O 1
ATOM 681 N N . LEU A 1 92 ? -7.211 1.031 -4.658 1.00 95.94 92 LEU A N 1
ATOM 682 C CA . LEU A 1 92 ? -7.619 0.707 -6.024 1.00 95.94 92 LEU A CA 1
ATOM 683 C C . LEU A 1 92 ? -6.517 1.026 -7.032 1.00 95.94 92 LEU A C 1
ATOM 685 O O . LEU A 1 92 ? -5.670 1.892 -6.801 1.00 95.94 92 LEU A O 1
ATOM 689 N N . MET A 1 93 ? -6.577 0.368 -8.186 1.00 93.75 93 MET A N 1
ATOM 690 C CA . MET A 1 93 ? -5.768 0.716 -9.349 1.00 93.75 93 MET A CA 1
ATOM 691 C C . MET A 1 93 ? -6.702 1.070 -10.514 1.00 93.75 93 MET A C 1
ATOM 693 O O . MET A 1 93 ? -7.497 0.222 -10.922 1.00 93.75 93 MET A O 1
ATOM 697 N N . PRO A 1 94 ? -6.679 2.312 -11.032 1.00 89.81 94 PRO A N 1
ATOM 698 C CA . PRO A 1 94 ? -7.492 2.681 -12.184 1.00 89.81 94 PRO A CA 1
ATOM 699 C C . PRO A 1 94 ? -7.050 1.914 -13.431 1.00 89.81 94 PRO A C 1
ATOM 701 O O . PRO A 1 94 ? -5.852 1.778 -13.680 1.00 89.81 94 PRO A O 1
ATOM 704 N N . VAL A 1 95 ? -8.022 1.466 -14.222 1.00 87.25 95 VAL A N 1
ATOM 705 C CA . VAL A 1 95 ? -7.795 0.957 -15.579 1.00 87.25 95 VAL A CA 1
ATOM 706 C C . VAL A 1 95 ? -7.893 2.136 -16.538 1.00 87.25 95 VAL A C 1
ATOM 708 O O . VAL A 1 95 ? -8.858 2.900 -16.457 1.00 87.25 95 VAL A O 1
ATOM 711 N N . ASP A 1 96 ? -6.920 2.291 -17.432 1.00 75.12 96 ASP A N 1
ATOM 712 C CA . ASP A 1 96 ? -7.047 3.246 -18.529 1.00 75.12 96 ASP A CA 1
ATOM 713 C C . ASP A 1 96 ? -7.912 2.636 -19.640 1.00 75.12 96 ASP A C 1
ATOM 715 O O . ASP A 1 96 ? -7.641 1.541 -20.133 1.00 75.12 96 ASP A O 1
ATOM 719 N N . VAL A 1 97 ? -9.000 3.321 -19.987 1.00 67.94 97 VAL A N 1
ATOM 720 C CA . VAL A 1 97 ? -10.011 2.843 -20.942 1.00 67.94 97 VAL A CA 1
ATOM 721 C C . VAL A 1 97 ? -9.897 3.511 -22.311 1.00 67.94 97 VAL A C 1
ATOM 723 O O . VAL A 1 97 ? -10.458 2.991 -23.274 1.00 67.94 97 VAL A O 1
ATOM 726 N N . ASP A 1 98 ? -9.140 4.608 -22.422 1.00 65.12 98 ASP A N 1
ATOM 727 C CA . ASP A 1 98 ? -9.101 5.442 -23.632 1.00 65.12 98 ASP A CA 1
ATOM 728 C C . ASP A 1 98 ? -7.823 5.245 -24.471 1.00 65.12 98 ASP A C 1
ATOM 730 O O . ASP A 1 98 ? -7.605 5.946 -25.460 1.00 65.12 98 ASP A O 1
ATOM 734 N N . GLY A 1 99 ? -6.979 4.269 -24.113 1.00 55.09 99 GLY A N 1
ATOM 735 C CA . GLY A 1 99 ? -5.760 3.935 -24.861 1.00 55.09 99 GLY A CA 1
ATOM 736 C C . GLY A 1 99 ? -4.697 5.039 -24.841 1.00 55.09 99 GLY A C 1
ATOM 737 O O . GLY A 1 99 ? -3.826 5.070 -25.713 1.00 55.09 99 GLY A O 1
ATOM 738 N N . GLY A 1 100 ? -4.785 5.960 -23.878 1.00 57.12 100 GLY A N 1
ATOM 739 C CA . GLY A 1 100 ? -3.714 6.897 -23.581 1.00 57.12 100 GLY A CA 1
ATOM 740 C C . GLY A 1 100 ? -2.521 6.169 -22.965 1.00 57.12 100 GLY A C 1
ATOM 741 O O . GLY A 1 100 ? -2.664 5.141 -22.316 1.00 57.12 100 GLY A O 1
ATOM 742 N N . ASP A 1 101 ? -1.324 6.712 -23.158 1.00 57.72 101 ASP A N 1
ATOM 743 C CA . ASP A 1 101 ? -0.106 6.237 -22.491 1.00 57.72 101 ASP A CA 1
ATOM 744 C C . ASP A 1 101 ? -0.084 6.774 -21.045 1.00 57.72 101 ASP A C 1
ATOM 746 O O . ASP A 1 101 ? 0.739 7.616 -20.669 1.00 57.72 101 ASP A O 1
ATOM 750 N N . VAL A 1 102 ? -1.099 6.417 -20.248 1.00 58.09 102 VAL A N 1
ATOM 751 C CA . VAL A 1 102 ? -1.188 6.833 -18.849 1.00 58.09 102 VAL A CA 1
ATOM 752 C C . VAL A 1 102 ? -0.517 5.769 -17.998 1.00 58.09 102 VAL A C 1
ATOM 754 O O . VAL A 1 102 ? -0.954 4.628 -17.923 1.00 58.09 102 VAL A O 1
ATOM 757 N N . SER A 1 103 ? 0.549 6.170 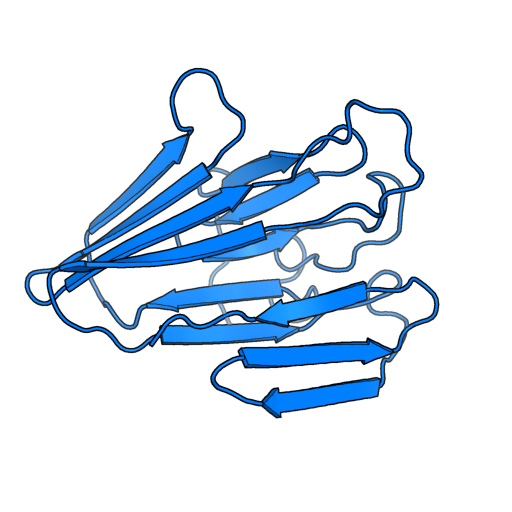-17.310 1.00 70.88 103 SER A N 1
ATOM 758 C CA . SER A 1 103 ? 1.271 5.304 -16.385 1.00 70.88 103 SER A CA 1
ATOM 759 C C . SER A 1 103 ? 0.344 4.680 -15.339 1.00 70.88 103 SER A C 1
ATOM 761 O O . SER A 1 103 ? -0.476 5.385 -14.740 1.00 70.88 103 SER A O 1
ATOM 763 N N . SER A 1 104 ? 0.530 3.377 -15.092 1.00 81.31 104 SER A N 1
ATOM 764 C CA . SER A 1 104 ? -0.062 2.619 -13.983 1.00 81.31 104 SER A CA 1
ATOM 765 C C . SER A 1 104 ? -0.082 3.430 -12.678 1.00 81.31 104 SER A C 1
ATOM 767 O O . SER A 1 104 ? 0.856 4.175 -12.376 1.00 81.31 104 SER A O 1
ATOM 769 N N . ARG A 1 105 ? -1.148 3.301 -11.870 1.00 88.12 105 ARG A N 1
ATOM 770 C CA . ARG A 1 105 ? -1.287 4.011 -10.578 1.00 88.12 105 ARG A CA 1
ATOM 771 C C . ARG A 1 105 ? -1.890 3.119 -9.505 1.00 88.12 105 ARG A C 1
ATOM 773 O O . ARG A 1 105 ? -2.920 2.493 -9.720 1.00 88.12 105 ARG A O 1
ATOM 780 N N . LEU A 1 106 ? -1.300 3.170 -8.315 1.00 91.44 106 LEU A N 1
ATOM 781 C CA . LEU A 1 106 ? -1.926 2.719 -7.078 1.00 91.44 106 LEU A CA 1
ATOM 782 C C . LEU A 1 106 ? -2.493 3.938 -6.346 1.00 91.44 106 LEU A C 1
ATOM 784 O O . LEU A 1 106 ? -1.743 4.837 -5.966 1.00 91.44 106 LEU A O 1
ATOM 788 N N . ILE A 1 107 ? -3.807 3.963 -6.141 1.00 92.88 107 ILE A N 1
ATOM 789 C CA . ILE A 1 107 ? -4.489 5.001 -5.370 1.00 92.88 107 ILE A CA 1
ATOM 790 C C . ILE A 1 107 ? -4.895 4.415 -4.026 1.00 92.88 107 ILE A C 1
ATOM 792 O O . ILE A 1 107 ? -5.556 3.381 -3.960 1.00 92.88 107 ILE A O 1
ATOM 796 N N . ARG A 1 108 ? -4.513 5.114 -2.957 1.00 95.06 108 ARG A N 1
ATOM 797 C CA . ARG A 1 108 ? -4.844 4.766 -1.576 1.00 95.06 108 ARG A CA 1
ATOM 798 C C . ARG A 1 108 ? -5.475 5.982 -0.919 1.00 95.06 108 ARG A C 1
ATOM 800 O O . ARG A 1 108 ? -4.802 6.996 -0.745 1.00 95.06 108 ARG A O 1
ATOM 807 N N . ARG A 1 109 ? -6.766 5.915 -0.603 1.00 94.12 109 ARG A N 1
ATOM 808 C CA . ARG A 1 109 ? -7.523 7.025 -0.010 1.00 94.12 109 ARG A CA 1
ATOM 809 C C . ARG A 1 109 ? -7.937 6.673 1.402 1.00 94.12 109 ARG A C 1
ATOM 811 O O . ARG A 1 109 ? -8.668 5.708 1.598 1.00 94.12 109 ARG A O 1
ATOM 818 N N . LEU A 1 110 ? -7.525 7.495 2.357 1.00 93.75 110 LEU A N 1
ATOM 819 C CA . LEU A 1 110 ? -7.906 7.337 3.750 1.00 93.75 110 LEU A CA 1
ATOM 820 C C . LEU A 1 110 ? -8.979 8.357 4.144 1.00 93.75 110 LEU A C 1
ATOM 822 O O . LEU A 1 110 ? -8.924 9.517 3.746 1.00 93.75 110 LEU A O 1
ATOM 826 N N . THR A 1 111 ? -9.969 7.929 4.919 1.00 94.44 111 THR A N 1
ATOM 827 C CA . THR A 1 111 ? -11.049 8.787 5.415 1.00 94.44 111 THR A CA 1
ATOM 828 C C . THR A 1 111 ? -11.352 8.448 6.868 1.00 94.44 111 THR A C 1
ATOM 830 O O . THR A 1 111 ? -11.712 7.315 7.182 1.00 94.44 111 THR A O 1
ATOM 833 N N . CYS A 1 112 ? -11.245 9.433 7.764 1.00 95.06 112 CYS A N 1
ATOM 834 C CA . CYS A 1 112 ? -11.764 9.298 9.122 1.00 95.06 112 CYS A CA 1
ATOM 835 C C . CYS A 1 112 ? -13.276 9.555 9.097 1.00 95.06 112 CYS A C 1
ATOM 837 O O . CYS A 1 112 ? -13.728 10.672 8.870 1.00 95.06 112 CYS A O 1
ATOM 839 N N . THR A 1 113 ? -14.068 8.505 9.288 1.00 95.50 113 THR A N 1
ATOM 840 C CA . THR A 1 113 ? -15.540 8.568 9.244 1.00 95.50 113 THR A CA 1
ATOM 841 C C . THR A 1 113 ? -16.155 8.966 10.585 1.00 95.50 113 THR A C 1
ATOM 843 O O . THR A 1 113 ? -17.308 9.391 10.637 1.00 95.50 113 THR A O 1
ATOM 846 N N . ARG A 1 114 ? -15.399 8.827 11.681 1.00 96.12 114 ARG A N 1
ATOM 847 C CA . ARG A 1 114 ? -15.796 9.226 13.035 1.00 96.12 114 ARG A CA 1
ATOM 848 C C . ARG A 1 114 ? -14.557 9.423 13.900 1.00 96.12 114 ARG A C 1
ATOM 850 O O . ARG A 1 114 ? -13.688 8.558 13.893 1.00 96.12 114 ARG A O 1
ATOM 857 N N . GLY A 1 115 ? -14.568 10.463 14.732 1.00 95.50 115 GLY A N 1
ATOM 858 C CA . GLY A 1 115 ? -13.536 10.708 15.738 1.00 95.50 115 GLY A CA 1
ATOM 859 C C . GLY A 1 115 ? -12.222 11.197 15.137 1.00 95.50 115 GLY A C 1
ATOM 860 O O . GLY A 1 115 ? -12.193 11.725 14.028 1.00 95.50 115 GLY A O 1
ATOM 861 N N . GLU A 1 116 ? -11.142 11.004 15.883 1.00 93.25 116 GLU A N 1
ATOM 862 C CA . GLU A 1 116 ? -9.789 11.404 15.502 1.00 93.25 116 GLU A CA 1
ATOM 863 C C . GLU A 1 116 ? -8.830 10.243 15.751 1.00 93.25 116 GLU A C 1
ATOM 865 O O . GLU A 1 116 ? -8.992 9.481 16.707 1.00 93.25 116 GLU A O 1
ATOM 870 N N . ALA A 1 117 ? -7.828 10.101 14.889 1.00 92.06 117 ALA A N 1
ATOM 871 C CA . ALA A 1 117 ? -6.827 9.058 15.022 1.00 92.06 117 ALA A CA 1
ATOM 872 C C . ALA A 1 117 ? -5.483 9.493 14.452 1.00 92.06 117 ALA A C 1
ATOM 874 O O . ALA A 1 117 ? -5.406 10.178 13.432 1.00 92.06 117 ALA A O 1
ATOM 875 N N . THR A 1 118 ? -4.419 9.017 15.089 1.00 94.00 118 THR A N 1
ATOM 876 C CA . THR A 1 118 ? -3.059 9.163 14.579 1.00 94.00 118 THR A CA 1
ATOM 877 C C . THR A 1 118 ? -2.794 8.094 13.530 1.00 94.00 118 THR A C 1
ATOM 879 O O . THR A 1 118 ? -3.098 6.918 13.729 1.00 94.00 118 THR A O 1
ATOM 882 N N . LEU A 1 119 ? -2.187 8.495 12.418 1.00 92.06 119 LEU A N 1
ATOM 883 C CA . LEU A 1 119 ? -1.815 7.602 11.329 1.00 92.06 119 LEU A CA 1
ATOM 884 C C . LEU A 1 119 ? -0.299 7.482 11.242 1.00 92.06 119 LEU A C 1
ATOM 886 O O . LEU A 1 119 ? 0.431 8.461 11.402 1.00 92.06 119 LEU A O 1
ATOM 890 N N . ARG A 1 120 ? 0.172 6.282 10.913 1.00 93.25 120 ARG A N 1
ATOM 891 C CA . ARG A 1 120 ? 1.549 6.039 10.497 1.00 93.25 120 ARG A CA 1
ATOM 892 C C . ARG A 1 120 ? 1.564 5.715 9.013 1.00 93.25 120 ARG A C 1
ATOM 894 O O . ARG A 1 120 ? 0.960 4.734 8.587 1.00 93.25 120 ARG A O 1
ATOM 901 N N . ILE A 1 121 ? 2.292 6.523 8.250 1.00 91.56 121 ILE A N 1
ATOM 902 C CA . ILE A 1 121 ? 2.535 6.299 6.826 1.00 91.56 121 ILE A CA 1
ATOM 903 C C . ILE A 1 121 ? 4.008 5.944 6.649 1.00 91.56 121 ILE A C 1
ATOM 905 O O . ILE A 1 121 ? 4.888 6.664 7.124 1.00 91.56 121 ILE A O 1
ATOM 909 N N . ARG A 1 122 ? 4.288 4.835 5.969 1.00 91.69 122 ARG A N 1
ATOM 910 C CA . ARG A 1 122 ? 5.649 4.402 5.646 1.00 91.69 122 ARG A CA 1
ATOM 911 C C . ARG A 1 122 ? 5.689 3.889 4.218 1.00 91.69 122 ARG A C 1
ATOM 913 O O . ARG A 1 122 ? 5.013 2.925 3.899 1.00 91.69 122 ARG A O 1
ATOM 920 N N . CYS A 1 123 ? 6.530 4.485 3.381 1.00 91.31 123 CYS A N 1
ATOM 921 C CA . CYS A 1 123 ? 6.828 3.969 2.049 1.00 91.31 123 CYS A CA 1
ATOM 922 C C . CYS A 1 123 ? 8.318 3.634 1.963 1.00 91.31 123 CYS A C 1
ATOM 924 O O . CYS A 1 123 ? 9.170 4.502 2.156 1.00 91.31 123 CYS A O 1
ATOM 926 N N . ALA A 1 124 ? 8.628 2.361 1.733 1.00 92.06 124 ALA A N 1
ATOM 927 C CA . ALA A 1 124 ? 9.987 1.838 1.695 1.00 92.06 124 ALA A CA 1
ATOM 928 C C . ALA A 1 124 ? 10.166 0.908 0.482 1.00 92.06 124 ALA A C 1
ATOM 930 O O . ALA A 1 124 ? 10.217 -0.310 0.666 1.00 92.06 124 ALA A O 1
ATOM 931 N N . PRO A 1 125 ? 10.241 1.456 -0.746 1.00 91.94 125 PRO A N 1
ATOM 932 C CA . PRO A 1 125 ? 10.401 0.656 -1.955 1.00 91.94 125 PRO A CA 1
ATOM 933 C C . PRO A 1 125 ? 11.770 -0.029 -2.022 1.00 91.94 125 PRO A C 1
ATOM 935 O O . PRO A 1 125 ? 12.752 0.393 -1.399 1.00 91.94 125 PRO A O 1
ATOM 938 N N . ARG A 1 126 ? 11.826 -1.127 -2.773 1.00 92.50 126 ARG A N 1
ATOM 939 C CA . ARG A 1 126 ? 13.001 -1.981 -2.976 1.00 92.50 126 ARG A CA 1
ATOM 940 C C . ARG A 1 126 ? 13.114 -2.340 -4.447 1.00 92.50 126 ARG A C 1
ATOM 942 O O . ARG A 1 126 ? 12.694 -3.406 -4.874 1.00 92.50 126 ARG A O 1
ATOM 949 N N . PHE A 1 127 ? 13.677 -1.421 -5.220 1.00 88.06 127 PHE A N 1
ATOM 950 C CA . PHE A 1 127 ? 13.754 -1.557 -6.669 1.00 88.06 127 PHE A CA 1
ATOM 951 C C . PHE A 1 127 ? 14.686 -2.681 -7.127 1.00 88.06 127 PHE A C 1
ATOM 953 O O . PHE A 1 127 ? 15.673 -2.998 -6.457 1.00 88.06 127 PHE A O 1
ATOM 960 N N . ASP A 1 128 ? 14.374 -3.252 -8.296 1.00 87.38 128 ASP A N 1
ATOM 961 C CA . ASP A 1 128 ? 15.123 -4.351 -8.916 1.00 87.38 128 ASP A CA 1
ATOM 962 C C . ASP A 1 128 ? 15.372 -5.508 -7.932 1.00 87.38 128 ASP A C 1
ATOM 964 O O . ASP A 1 128 ? 16.507 -5.939 -7.711 1.00 87.38 128 ASP A O 1
ATOM 968 N N . TYR A 1 129 ? 14.298 -5.969 -7.276 1.00 86.00 129 TYR A N 1
ATOM 969 C CA . TYR A 1 129 ? 14.350 -7.004 -6.232 1.00 86.00 129 TYR A CA 1
ATOM 970 C C . TYR A 1 129 ? 15.227 -6.609 -5.028 1.00 86.00 129 TYR A C 1
ATOM 972 O O . TYR A 1 129 ? 15.887 -7.445 -4.411 1.00 86.00 129 TYR A O 1
ATOM 980 N N . GLY A 1 130 ? 15.282 -5.312 -4.717 1.00 86.19 130 GLY A N 1
ATOM 981 C CA . GLY A 1 130 ? 16.125 -4.746 -3.663 1.00 86.19 130 GLY A CA 1
ATOM 982 C C . GLY A 1 130 ? 17.610 -4.618 -4.016 1.00 86.19 130 GLY A C 1
ATOM 983 O O . GLY A 1 130 ? 18.405 -4.298 -3.132 1.00 86.19 130 GLY A O 1
ATOM 984 N N . ARG A 1 131 ? 18.009 -4.850 -5.275 1.00 86.25 131 ARG A N 1
ATOM 985 C CA . ARG A 1 131 ? 19.415 -4.746 -5.710 1.00 86.25 131 ARG A CA 1
ATOM 986 C C . ARG A 1 131 ? 19.863 -3.316 -5.978 1.00 86.25 131 ARG A C 1
ATOM 988 O O . ARG A 1 131 ? 21.064 -3.053 -5.974 1.00 86.25 131 ARG A O 1
ATOM 995 N N . GLN A 1 132 ? 18.926 -2.399 -6.208 1.00 84.69 132 GLN A N 1
ATOM 996 C CA . GLN A 1 132 ? 19.239 -1.022 -6.570 1.00 84.69 132 GLN A CA 1
ATOM 997 C C . GLN A 1 132 ? 18.806 -0.026 -5.493 1.00 84.69 132 GLN A C 1
ATOM 999 O O . GLN A 1 132 ? 17.701 -0.086 -4.951 1.00 84.69 132 GLN A O 1
ATOM 1004 N N . GLY A 1 133 ? 19.702 0.918 -5.202 1.00 83.88 133 GLY A N 1
ATOM 1005 C CA . GLY A 1 133 ? 19.397 2.083 -4.381 1.00 83.88 133 GLY A CA 1
ATOM 1006 C C . GLY A 1 133 ? 18.523 3.096 -5.122 1.00 83.88 133 GLY A C 1
ATOM 1007 O O . GLY A 1 133 ? 18.292 2.997 -6.329 1.00 83.88 133 GLY A O 1
ATOM 1008 N N . TYR A 1 134 ? 18.058 4.091 -4.378 1.00 85.81 134 TYR A N 1
ATOM 1009 C CA . TYR A 1 134 ? 17.275 5.212 -4.884 1.00 85.81 134 TYR A CA 1
ATOM 1010 C C . TYR A 1 134 ? 17.603 6.466 -4.077 1.00 85.81 134 TYR A C 1
ATOM 1012 O O . TYR A 1 134 ? 17.969 6.376 -2.900 1.00 85.81 134 TYR A O 1
ATOM 1020 N N . ALA A 1 135 ? 17.447 7.633 -4.695 1.00 85.69 135 ALA A N 1
ATOM 1021 C CA . ALA A 1 135 ? 17.337 8.882 -3.952 1.00 85.69 135 ALA A CA 1
ATOM 1022 C C . ALA A 1 135 ? 15.859 9.132 -3.632 1.00 85.69 135 ALA A C 1
ATOM 1024 O O . ALA A 1 135 ? 14.985 8.778 -4.420 1.00 85.69 135 ALA A O 1
ATOM 1025 N N . ALA A 1 136 ? 15.575 9.705 -2.466 1.00 86.62 136 ALA A N 1
ATOM 1026 C CA . ALA A 1 136 ? 14.224 10.087 -2.085 1.00 86.62 136 ALA A CA 1
ATOM 1027 C C . ALA A 1 136 ? 14.185 11.581 -1.780 1.00 86.62 136 ALA A C 1
ATOM 1029 O O . ALA A 1 136 ? 15.050 12.093 -1.066 1.00 86.62 136 ALA A O 1
ATOM 1030 N N . SER A 1 137 ? 13.174 12.263 -2.297 1.00 85.69 137 SER A N 1
ATOM 1031 C CA . SER A 1 137 ? 12.873 13.651 -1.967 1.00 85.69 137 SER A CA 1
ATOM 1032 C C . SER A 1 137 ? 11.428 13.759 -1.504 1.00 85.69 137 SER A C 1
ATOM 1034 O O . SER A 1 137 ? 10.583 12.942 -1.868 1.00 85.69 137 SER A O 1
ATOM 1036 N N . ALA A 1 138 ? 11.149 14.746 -0.660 1.00 85.81 138 ALA A N 1
ATOM 1037 C CA . ALA A 1 138 ? 9.793 15.066 -0.263 1.00 85.81 138 ALA A CA 1
ATOM 1038 C C . ALA A 1 138 ? 9.609 16.580 -0.203 1.00 85.81 138 ALA A C 1
ATOM 1040 O O . ALA A 1 138 ? 10.494 17.301 0.259 1.00 85.81 138 ALA A O 1
ATOM 1041 N N . GLU A 1 139 ? 8.453 17.045 -0.653 1.00 87.69 139 GLU A N 1
ATOM 1042 C CA . GLU A 1 139 ? 8.035 18.440 -0.584 1.00 87.69 139 GLU A CA 1
ATOM 1043 C C . GLU A 1 139 ? 6.623 18.525 -0.011 1.00 87.69 139 GLU A C 1
ATOM 1045 O O . GLU A 1 139 ? 5.791 17.660 -0.271 1.00 87.69 139 GLU A O 1
ATOM 1050 N N . THR A 1 140 ? 6.345 19.572 0.762 1.00 85.62 140 THR A N 1
ATOM 1051 C CA . THR A 1 140 ? 4.992 19.868 1.240 1.00 85.62 140 THR A CA 1
ATOM 1052 C C . THR A 1 140 ? 4.620 21.273 0.809 1.00 85.62 140 THR A C 1
ATOM 1054 O O . THR A 1 140 ? 5.352 22.223 1.095 1.00 85.62 140 THR A O 1
ATOM 1057 N N . ARG A 1 141 ? 3.480 21.413 0.135 1.00 85.19 141 ARG A N 1
ATOM 1058 C CA . ARG A 1 141 ? 2.964 22.690 -0.348 1.00 85.19 141 ARG A CA 1
ATOM 1059 C C . ARG A 1 141 ? 1.441 22.690 -0.301 1.00 85.19 141 ARG A C 1
ATOM 1061 O O . ARG A 1 141 ? 0.818 21.753 -0.779 1.00 85.19 141 ARG A O 1
ATOM 1068 N N . ASP A 1 142 ? 0.864 23.747 0.268 1.00 85.75 142 ASP A N 1
ATOM 1069 C CA . ASP A 1 142 ? -0.589 23.969 0.314 1.00 85.75 142 ASP A CA 1
ATOM 1070 C C . ASP A 1 142 ? -1.380 22.757 0.862 1.00 85.75 142 ASP A C 1
ATOM 1072 O O . ASP A 1 142 ? -2.429 22.396 0.343 1.00 85.75 142 ASP A O 1
ATOM 1076 N N . GLY A 1 143 ? -0.845 22.091 1.896 1.00 76.19 143 GLY A N 1
ATOM 1077 C CA . GLY A 1 143 ? -1.449 20.895 2.509 1.00 76.19 143 GLY A CA 1
ATOM 1078 C C . GLY A 1 143 ? -1.183 19.576 1.772 1.00 76.19 143 GLY A C 1
ATOM 1079 O O . GLY A 1 143 ? -1.490 18.510 2.294 1.00 76.19 143 GLY A O 1
ATOM 1080 N N . VAL A 1 144 ? -0.548 19.615 0.599 1.00 79.56 144 VAL A N 1
ATOM 1081 C CA . VAL A 1 144 ? -0.188 18.430 -0.188 1.00 79.56 144 VAL A CA 1
ATOM 1082 C C . VAL A 1 144 ? 1.270 18.063 0.063 1.00 79.56 144 VAL A C 1
ATOM 1084 O O . VAL A 1 144 ? 2.151 18.912 -0.064 1.00 79.56 144 VAL A O 1
ATOM 1087 N N . SER A 1 145 ? 1.543 16.793 0.369 1.00 81.69 145 SER A N 1
ATOM 1088 C CA . SER A 1 145 ? 2.904 16.263 0.498 1.00 81.69 145 SER A CA 1
ATOM 1089 C C . SER A 1 145 ? 3.230 15.347 -0.678 1.00 81.69 145 SER A C 1
ATOM 1091 O O . SER A 1 145 ? 2.562 14.352 -0.928 1.00 81.69 145 SER A O 1
ATOM 1093 N N . ARG A 1 146 ? 4.301 15.620 -1.411 1.00 82.06 146 ARG A N 1
ATOM 1094 C CA . ARG A 1 146 ? 4.756 14.771 -2.514 1.00 82.06 146 ARG A CA 1
ATOM 1095 C C . ARG A 1 146 ? 6.076 14.119 -2.147 1.00 82.06 146 ARG A C 1
ATOM 1097 O O . ARG A 1 146 ? 6.965 14.802 -1.659 1.00 82.06 146 ARG A O 1
ATOM 1104 N N . GLY A 1 147 ? 6.200 12.814 -2.377 1.00 81.25 147 GLY A N 1
ATOM 1105 C CA . GLY A 1 147 ? 7.426 12.051 -2.159 1.00 81.25 147 GLY A CA 1
ATOM 1106 C C . GLY A 1 147 ? 7.894 11.403 -3.459 1.00 81.25 147 GLY A C 1
ATOM 1107 O O . GLY A 1 147 ? 7.191 10.587 -4.042 1.00 81.25 147 GLY A O 1
ATOM 1108 N N . GLN A 1 148 ? 9.083 11.726 -3.939 1.00 82.75 148 GLN A N 1
ATOM 1109 C CA . GLN A 1 148 ? 9.602 11.133 -5.168 1.00 82.75 148 GLN A CA 1
ATOM 1110 C C . GLN A 1 148 ? 10.743 10.172 -4.857 1.00 82.75 148 GLN A C 1
ATOM 1112 O O . GLN A 1 148 ? 11.612 10.479 -4.043 1.00 82.75 148 GLN A O 1
ATOM 1117 N N . PHE A 1 149 ? 10.732 9.013 -5.516 1.00 81.81 149 PHE A N 1
ATOM 1118 C CA . PHE A 1 149 ? 11.818 8.045 -5.475 1.00 81.81 149 PHE A CA 1
ATOM 1119 C C . PHE A 1 149 ? 12.487 8.012 -6.847 1.00 81.81 149 PHE A C 1
ATOM 1121 O O . PHE A 1 149 ? 11.932 7.488 -7.812 1.00 81.81 149 PHE A O 1
ATOM 1128 N N . ASP A 1 150 ? 13.684 8.581 -6.935 1.00 76.25 150 ASP A N 1
ATOM 1129 C CA . ASP A 1 150 ? 14.438 8.624 -8.180 1.00 76.25 150 ASP A CA 1
ATOM 1130 C C . ASP A 1 150 ? 15.164 7.298 -8.379 1.00 76.25 150 ASP A C 1
ATOM 1132 O O . ASP A 1 150 ? 16.185 6.989 -7.754 1.00 76.25 150 ASP A O 1
ATOM 1136 N N . HIS A 1 151 ? 14.581 6.504 -9.265 1.00 69.38 151 HIS A N 1
ATOM 1137 C CA . HIS A 1 151 ? 15.084 5.232 -9.739 1.00 69.38 151 HIS A CA 1
ATOM 1138 C C . HIS A 1 151 ? 14.605 5.071 -11.186 1.00 69.38 151 HIS A C 1
ATOM 1140 O O . HIS A 1 151 ? 13.456 5.401 -11.474 1.00 69.38 151 HIS A O 1
ATOM 1146 N N . GLY A 1 152 ? 15.455 4.584 -12.098 1.00 60.97 152 GLY A N 1
ATOM 1147 C CA . GLY A 1 152 ? 15.250 4.611 -13.561 1.00 60.97 152 GLY A CA 1
ATOM 1148 C C . GLY A 1 152 ? 13.962 3.974 -14.119 1.00 60.97 152 GLY A C 1
ATOM 1149 O O . GLY A 1 152 ? 13.764 4.008 -15.327 1.00 60.97 152 GLY A O 1
ATOM 1150 N N . ALA A 1 153 ? 13.094 3.428 -13.261 1.00 56.56 153 ALA A N 1
ATOM 1151 C CA . ALA A 1 153 ? 11.764 2.897 -13.563 1.00 56.56 153 ALA A CA 1
ATOM 1152 C C . ALA A 1 153 ? 10.595 3.888 -13.329 1.00 56.56 153 ALA A C 1
ATOM 1154 O O . ALA A 1 153 ? 9.455 3.550 -13.628 1.00 56.56 153 ALA A O 1
ATOM 1155 N N . GLY A 1 154 ? 10.837 5.092 -12.788 1.00 59.28 154 GLY A N 1
ATOM 1156 C CA . GLY A 1 154 ? 9.816 6.148 -12.685 1.00 59.28 154 GLY A CA 1
ATOM 1157 C C . GLY A 1 154 ? 8.675 5.867 -11.694 1.00 59.28 154 GLY A C 1
ATOM 1158 O O . GLY A 1 154 ? 7.505 5.934 -12.065 1.00 59.28 154 GLY A O 1
ATOM 1159 N N . LEU A 1 155 ? 8.989 5.583 -10.423 1.00 66.50 155 LEU A N 1
ATOM 1160 C CA . LEU A 1 155 ? 7.985 5.471 -9.354 1.00 66.50 155 LEU A CA 1
ATOM 1161 C C . LEU A 1 155 ? 7.864 6.793 -8.576 1.00 66.50 155 LEU A C 1
ATOM 1163 O O . LEU A 1 155 ? 8.720 7.137 -7.762 1.00 66.50 155 LEU A O 1
ATOM 1167 N N . GLY A 1 156 ? 6.773 7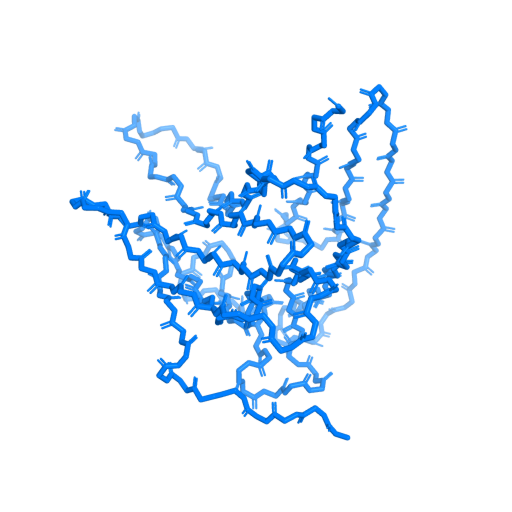.526 -8.799 1.00 65.31 156 GLY A N 1
ATOM 1168 C CA . GLY A 1 156 ? 6.411 8.702 -8.003 1.00 65.31 156 GLY A CA 1
ATOM 1169 C C . GLY A 1 156 ? 5.337 8.369 -6.968 1.00 65.31 156 GLY A C 1
ATOM 1170 O O . GLY A 1 156 ? 4.367 7.690 -7.293 1.00 65.31 156 GLY A O 1
ATOM 1171 N N . LEU A 1 157 ? 5.480 8.872 -5.739 1.00 65.38 157 LEU A N 1
ATOM 1172 C CA . LEU A 1 157 ? 4.438 8.817 -4.716 1.00 65.38 157 LEU A CA 1
ATOM 1173 C C . LEU A 1 157 ? 3.887 10.228 -4.471 1.00 65.38 157 LEU A C 1
ATOM 1175 O O . LEU A 1 157 ? 4.612 11.164 -4.143 1.00 65.38 157 LEU A O 1
ATOM 1179 N N . THR A 1 158 ? 2.576 10.397 -4.565 1.00 70.00 158 THR A N 1
ATOM 1180 C CA . THR A 1 158 ? 1.944 11.663 -4.180 1.00 70.00 158 THR A CA 1
ATOM 1181 C C . THR A 1 158 ? 0.959 11.398 -3.056 1.00 70.00 158 THR A C 1
ATOM 1183 O O . THR A 1 158 ? 0.070 10.562 -3.205 1.00 70.00 158 THR A O 1
ATOM 1186 N N . LEU A 1 159 ? 1.134 12.091 -1.930 1.00 65.56 159 LEU A N 1
ATOM 1187 C CA . LEU A 1 159 ? 0.234 12.046 -0.787 1.00 65.56 159 LEU A CA 1
ATOM 1188 C C . LEU A 1 159 ? -0.612 13.323 -0.772 1.00 65.56 159 LEU A C 1
ATOM 1190 O O . LEU A 1 159 ? -0.135 14.423 -0.498 1.00 65.56 159 LEU A O 1
ATOM 1194 N N . TYR A 1 160 ? -1.898 13.161 -1.037 1.00 69.06 160 TYR A N 1
ATOM 1195 C CA . TYR A 1 160 ? -2.871 14.221 -0.820 1.00 69.06 160 TYR A CA 1
ATOM 1196 C C . TYR A 1 160 ? -3.445 14.058 0.585 1.00 69.06 160 TYR A C 1
ATOM 1198 O O . TYR A 1 160 ? -3.906 12.971 0.936 1.00 69.06 160 TYR A O 1
ATOM 1206 N N . ALA A 1 161 ? -3.385 15.118 1.385 1.00 61.16 161 ALA A N 1
ATOM 1207 C CA . ALA A 1 161 ? -4.103 15.208 2.643 1.00 61.16 161 ALA A CA 1
ATOM 1208 C C . ALA A 1 161 ? -5.121 16.340 2.501 1.00 61.16 161 ALA A C 1
ATOM 1210 O O . ALA A 1 161 ? -4.737 17.498 2.344 1.00 61.16 161 ALA A O 1
ATOM 1211 N N . ASP A 1 162 ? -6.405 15.995 2.521 1.00 59.28 162 ASP A N 1
ATOM 1212 C CA . ASP A 1 162 ? -7.456 16.991 2.697 1.00 59.28 162 ASP A CA 1
ATOM 1213 C C . ASP A 1 162 ? -7.519 17.315 4.197 1.00 59.28 162 ASP A C 1
ATOM 1215 O O . ASP A 1 162 ? -7.586 16.400 5.025 1.00 59.28 162 ASP A O 1
ATOM 1219 N N . GLY A 1 163 ? -7.374 18.602 4.529 1.00 48.81 163 GLY A N 1
ATOM 1220 C CA . GLY A 1 163 ? -7.367 19.117 5.904 1.00 48.81 163 GLY A CA 1
ATOM 1221 C C . GLY A 1 163 ? -8.745 19.194 6.544 1.00 48.81 163 GLY A C 1
ATOM 1222 O O . GLY A 1 163 ? -9.745 19.310 5.800 1.00 48.81 163 GLY A O 1
#

Foldseek 3Di:
DDDQADQVQWQWADQVFWIFTAGLQAKGQWTAPPGHPHATQHPCNPPVVQRWIWGKGWPDPPWDWDWDDDPPDSKIWIWTDDPAWIKIWIWHWHHDDPPDPDGTDIDIDMDTPDHDIDIDTDGDTQPRSNPDAWDWDWDDDPQWIWIQTDDPRGDTDTDHDDD